Protein AF-A0A8T3LKA3-F1 (afdb_monomer)

pLDDT: mean 92.16, std 5.33, range [60.56, 97.81]

Foldseek 3Di:
DVVLQVLVLCVVVPHDSDDWDKDKDALVCPVVDWDFDQDQEDAPPPHPDTHIDPDDDSGIDIDTPPCSVVVSSVNNAARHWHWDADPPDDPPDPVRTATWYKWWWPQDCDDPVVRGHTDIDTDHPVVQPDDDVRTHTHTHHD

Organism: Escherichia coli (NCBI:txid562)

Sequence (142 aa):
PEQICRLFDSLLQGYPFGTFLFWKIKPENRDSYQFYQFMQHYHERDNYHCENVTQLPEREFIAVLDGQQRITALNIGLRGSFAWKLTGKWWSNDDAFPVRRLHLNLLSKPDLETGSMYDFEFLTDDKASLDASEQYWFRVGR

Radius of gyration: 18.04 Å; Cα contacts (8 Å, |Δi|>4): 231; chains: 1; bounding box: 46×24×47 Å

InterPro domains:
  IPR004919 GmrSD restriction endonucleases, N-terminal domain [PF03235] (2-95)

Structure (mmCIF, N/CA/C/O backbone):
data_AF-A0A8T3LKA3-F1
#
_entry.id   AF-A0A8T3LKA3-F1
#
loop_
_atom_site.group_PDB
_atom_site.id
_atom_site.type_symbol
_atom_site.label_atom_id
_atom_site.label_alt_id
_atom_site.label_comp_id
_atom_site.label_asym_id
_atom_site.label_entity_id
_atom_site.label_seq_id
_atom_site.pdbx_PDB_ins_code
_atom_site.Cartn_x
_atom_site.Cartn_y
_atom_site.Cartn_z
_atom_site.occupancy
_atom_site.B_iso_or_equiv
_atom_site.auth_seq_id
_atom_site.auth_comp_id
_atom_site.auth_asym_id
_atom_site.auth_atom_id
_atom_site.pdbx_PDB_model_num
ATOM 1 N N . PRO A 1 1 ? 2.216 6.293 -5.475 1.00 90.62 1 PRO A N 1
ATOM 2 C CA . PRO A 1 1 ? 3.081 5.084 -5.518 1.00 90.62 1 PRO A CA 1
ATOM 3 C C . PRO A 1 1 ? 4.462 5.308 -4.888 1.00 90.62 1 PRO A C 1
ATOM 5 O O . PRO A 1 1 ? 4.805 4.591 -3.959 1.00 90.62 1 PRO A O 1
ATOM 8 N N . GLU A 1 2 ? 5.203 6.340 -5.314 1.00 93.06 2 GLU A N 1
ATOM 9 C CA . GLU A 1 2 ? 6.575 6.616 -4.838 1.00 93.06 2 GLU A CA 1
ATOM 10 C C . GLU A 1 2 ? 6.702 6.767 -3.318 1.00 93.06 2 GLU A C 1
ATOM 12 O O . GLU A 1 2 ? 7.634 6.244 -2.720 1.00 93.06 2 GLU A O 1
ATOM 17 N N . GLN A 1 3 ? 5.745 7.433 -2.662 1.00 93.25 3 GLN A N 1
ATOM 18 C CA . GLN A 1 3 ? 5.750 7.561 -1.198 1.00 93.25 3 GLN A CA 1
ATOM 19 C C . GLN A 1 3 ? 5.664 6.201 -0.490 1.00 93.25 3 GLN A C 1
ATOM 21 O O . GLN A 1 3 ? 6.273 6.023 0.560 1.00 93.25 3 GLN A O 1
ATOM 26 N N . ILE A 1 4 ? 4.939 5.237 -1.069 1.00 95.44 4 ILE A N 1
ATOM 27 C CA . ILE A 1 4 ? 4.882 3.867 -0.548 1.00 95.44 4 ILE A CA 1
ATOM 28 C C . ILE A 1 4 ? 6.244 3.197 -0.760 1.00 95.44 4 ILE A C 1
ATOM 30 O O . ILE A 1 4 ? 6.773 2.625 0.181 1.00 95.44 4 ILE A O 1
ATOM 34 N N . CYS A 1 5 ? 6.864 3.334 -1.935 1.00 96.19 5 CYS A N 1
ATOM 35 C CA . CYS A 1 5 ? 8.207 2.799 -2.186 1.00 96.19 5 CYS A CA 1
ATOM 36 C C . CYS A 1 5 ? 9.239 3.337 -1.177 1.00 96.19 5 CYS A C 1
ATOM 38 O O . CYS A 1 5 ? 9.926 2.554 -0.528 1.00 96.19 5 CYS A O 1
ATOM 40 N N . ARG A 1 6 ? 9.266 4.659 -0.953 1.00 94.12 6 ARG A N 1
ATOM 41 C CA . ARG A 1 6 ? 10.154 5.303 0.035 1.00 94.12 6 ARG A CA 1
ATOM 42 C C . ARG A 1 6 ? 9.876 4.856 1.467 1.00 94.12 6 ARG A C 1
ATOM 44 O O . ARG A 1 6 ? 10.811 4.713 2.250 1.00 94.12 6 ARG A O 1
ATOM 51 N N . LEU A 1 7 ? 8.607 4.631 1.820 1.00 94.25 7 LEU A N 1
ATOM 52 C CA . LEU A 1 7 ? 8.239 4.087 3.128 1.00 94.25 7 LEU A CA 1
ATOM 53 C C . LEU A 1 7 ? 8.851 2.695 3.327 1.00 94.25 7 LEU A C 1
ATOM 55 O O . LEU A 1 7 ? 9.415 2.434 4.384 1.00 94.25 7 LEU A O 1
ATOM 59 N N . PHE A 1 8 ? 8.756 1.817 2.329 1.00 95.56 8 PHE A N 1
ATOM 60 C CA . PHE A 1 8 ? 9.311 0.463 2.404 1.00 95.56 8 PHE A CA 1
ATOM 61 C C . PHE A 1 8 ? 10.841 0.457 2.416 1.00 95.56 8 PHE A C 1
ATOM 63 O O . PHE A 1 8 ? 11.428 -0.265 3.219 1.00 95.56 8 PHE A O 1
ATOM 70 N N . ASP A 1 9 ? 11.476 1.305 1.608 1.00 95.50 9 ASP A N 1
ATOM 71 C CA . ASP A 1 9 ? 12.923 1.535 1.645 1.00 95.50 9 ASP A CA 1
ATOM 72 C C . ASP A 1 9 ? 13.372 1.990 3.045 1.00 95.50 9 ASP A C 1
ATOM 74 O O . ASP A 1 9 ? 14.199 1.339 3.681 1.00 95.50 9 ASP A O 1
ATOM 78 N N . SER A 1 10 ? 12.720 3.014 3.605 1.00 93.94 10 SER A N 1
ATOM 79 C CA . SER A 1 10 ? 13.005 3.507 4.962 1.00 93.94 10 SER A CA 1
ATOM 80 C C . SER A 1 10 ? 12.806 2.434 6.041 1.00 93.94 10 SER A C 1
ATOM 82 O O . SER A 1 10 ? 13.598 2.341 6.979 1.00 93.94 10 SER A O 1
ATOM 84 N N . LEU A 1 11 ? 11.763 1.608 5.911 1.00 93.75 11 LEU A N 1
ATOM 85 C CA . LEU A 1 11 ? 11.480 0.506 6.832 1.00 93.75 11 LEU A CA 1
ATOM 86 C C . LEU A 1 11 ? 12.567 -0.572 6.791 1.00 93.75 11 LEU A C 1
ATOM 88 O O . LEU A 1 11 ? 13.008 -1.014 7.850 1.00 93.75 11 LEU A O 1
ATOM 92 N N . LEU A 1 12 ? 13.018 -0.980 5.600 1.00 94.06 12 LEU A N 1
ATOM 93 C CA . LEU A 1 12 ? 14.103 -1.959 5.454 1.00 94.06 12 LEU A CA 1
ATOM 94 C C . LEU A 1 12 ? 15.449 -1.410 5.945 1.00 94.06 12 LEU A C 1
ATOM 96 O O . LEU A 1 12 ? 16.275 -2.173 6.440 1.00 94.06 12 LEU A O 1
ATOM 100 N N . GLN A 1 13 ? 15.660 -0.098 5.849 1.00 93.75 13 GLN A N 1
ATOM 101 C CA . GLN A 1 13 ? 16.823 0.580 6.427 1.00 93.75 13 GLN A CA 1
ATOM 102 C C . GLN A 1 13 ? 16.758 0.703 7.963 1.00 93.75 13 GLN A C 1
ATOM 104 O O . GLN A 1 13 ? 17.756 1.042 8.595 1.00 93.75 13 GLN A O 1
ATOM 109 N N . GLY A 1 14 ? 15.611 0.409 8.584 1.00 93.56 14 GLY A N 1
ATOM 110 C CA . GLY A 1 14 ? 15.433 0.458 10.037 1.00 93.56 14 GLY A CA 1
ATOM 111 C C . GLY A 1 14 ? 15.047 1.834 10.587 1.00 93.56 14 GLY A C 1
ATOM 112 O O . GLY A 1 14 ? 15.091 2.035 11.803 1.00 93.56 14 GLY A O 1
ATOM 113 N N . TYR A 1 15 ? 14.645 2.781 9.733 1.00 90.94 15 TYR A N 1
ATOM 114 C CA . TYR A 1 15 ? 14.141 4.070 10.200 1.00 90.94 15 TYR A CA 1
ATOM 115 C C . TYR A 1 15 ? 12.768 3.924 10.877 1.00 90.94 15 TYR A C 1
ATOM 117 O O . TYR A 1 15 ? 11.911 3.160 10.419 1.00 90.94 15 TYR A O 1
ATOM 125 N N . PRO A 1 16 ? 12.503 4.680 11.959 1.00 86.31 16 PRO A N 1
ATOM 126 C CA . PRO A 1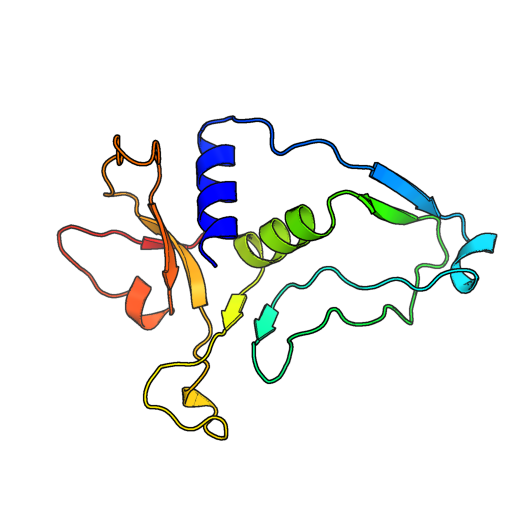 16 ? 11.203 4.657 12.613 1.00 86.31 16 PRO A CA 1
ATOM 127 C C . PRO A 1 16 ? 10.135 5.273 11.701 1.00 86.31 16 PRO A C 1
ATOM 129 O O . PRO A 1 16 ? 10.263 6.406 11.243 1.00 86.31 16 PRO A O 1
ATOM 132 N N . PHE A 1 17 ? 9.022 4.570 11.492 1.00 81.81 17 PHE A N 1
ATOM 133 C CA . PHE A 1 17 ? 7.944 4.998 10.590 1.00 81.81 17 PHE A CA 1
ATOM 134 C C . PHE A 1 17 ? 6.856 5.845 11.283 1.00 81.81 17 PHE A C 1
ATOM 136 O O . PHE A 1 17 ? 5.672 5.785 10.938 1.00 81.81 17 PHE A O 1
ATOM 143 N N . GLY A 1 18 ? 7.279 6.678 12.243 1.00 82.69 18 GLY A N 1
ATOM 144 C CA . GLY A 1 18 ? 6.451 7.619 13.007 1.00 82.69 18 GLY A CA 1
ATOM 145 C C . GLY A 1 18 ? 5.577 6.980 14.098 1.00 82.69 18 GLY A C 1
ATOM 146 O O . GLY A 1 18 ? 5.570 5.769 14.297 1.00 82.69 18 GLY A O 1
ATOM 147 N N . THR A 1 19 ? 4.813 7.805 14.815 1.00 88.94 19 THR A N 1
ATOM 148 C CA . THR A 1 19 ? 3.901 7.383 15.896 1.00 88.94 19 THR A CA 1
ATOM 149 C C . THR A 1 19 ? 2.515 7.027 15.360 1.00 88.94 19 THR A C 1
ATOM 151 O O . THR A 1 19 ? 2.119 7.519 14.309 1.00 88.94 19 THR A O 1
ATOM 154 N N . PHE A 1 20 ? 1.763 6.181 16.064 1.00 92.50 20 PHE A N 1
ATOM 155 C CA . PHE A 1 20 ? 0.359 5.896 15.750 1.00 92.50 20 PHE A CA 1
ATOM 156 C C . PHE A 1 20 ? -0.511 6.246 16.943 1.00 92.50 20 PHE A C 1
ATOM 158 O O . PHE A 1 20 ? -0.155 5.932 18.080 1.00 92.50 20 PHE A O 1
ATOM 165 N N . LEU A 1 21 ? -1.665 6.856 16.674 1.00 94.69 21 LEU A N 1
ATOM 166 C CA . LEU A 1 21 ? -2.684 7.063 17.691 1.00 94.69 21 LEU A CA 1
ATOM 167 C C . LEU A 1 21 ? -3.814 6.065 17.473 1.00 94.69 21 LEU A C 1
ATOM 169 O O . LEU A 1 21 ? -4.509 6.094 16.455 1.00 94.69 21 LEU A O 1
ATOM 173 N N . PHE A 1 22 ? -3.996 5.193 18.454 1.00 95.12 22 PHE A N 1
ATOM 174 C CA . PHE A 1 22 ? -5.033 4.175 18.452 1.00 95.12 22 PHE A CA 1
ATOM 175 C C . PHE A 1 22 ? -6.149 4.556 19.414 1.00 95.12 22 PHE A C 1
ATOM 177 O O . PHE A 1 22 ? -5.897 5.061 20.508 1.00 95.12 22 PHE A O 1
ATOM 184 N N . TRP A 1 23 ? -7.381 4.257 19.025 1.00 94.44 23 TRP A N 1
ATOM 185 C CA . TRP A 1 23 ? -8.546 4.423 19.873 1.00 94.44 23 TRP A CA 1
ATOM 186 C C . TRP A 1 23 ? -9.280 3.107 20.033 1.00 94.44 23 TRP A C 1
ATOM 188 O O . TRP A 1 23 ? -9.705 2.480 19.067 1.00 94.44 23 TRP A O 1
ATOM 198 N N . LYS A 1 24 ? -9.423 2.690 21.284 1.00 95.06 24 LYS A N 1
ATOM 199 C CA . LYS A 1 24 ? -10.189 1.513 21.664 1.00 95.06 24 LYS A CA 1
ATOM 200 C C . LYS A 1 24 ? -11.677 1.868 21.710 1.00 95.06 24 LYS A C 1
ATOM 202 O O . LYS A 1 24 ? -12.100 2.643 22.568 1.00 95.06 24 LYS A O 1
ATOM 207 N N . ILE A 1 25 ? -12.450 1.317 20.781 1.00 93.75 25 ILE A N 1
ATOM 208 C CA . ILE A 1 25 ? -13.891 1.535 20.664 1.00 93.75 25 ILE A CA 1
ATOM 209 C C . ILE A 1 25 ? -14.611 0.419 21.405 1.00 93.75 25 ILE A C 1
ATOM 211 O O . ILE A 1 25 ? -14.500 -0.754 21.042 1.00 93.75 25 ILE A O 1
ATOM 215 N N . LYS A 1 26 ? -15.354 0.795 22.445 1.00 92.62 26 LYS A N 1
ATOM 216 C CA . LYS A 1 26 ? -16.241 -0.126 23.154 1.00 92.62 26 LYS A CA 1
ATOM 217 C C . LYS A 1 26 ? -17.535 -0.354 22.359 1.00 92.62 26 LYS A C 1
ATOM 219 O O . LYS A 1 26 ? -17.943 0.560 21.635 1.00 92.62 26 LYS A O 1
ATOM 224 N N . PRO A 1 27 ? -18.202 -1.514 22.512 1.00 89.25 27 PRO A N 1
ATOM 225 C CA . PRO A 1 27 ? -19.416 -1.842 21.766 1.00 89.25 27 PRO A CA 1
ATOM 226 C C . PRO A 1 27 ? -20.530 -0.799 21.882 1.00 89.25 27 PRO A C 1
ATOM 228 O O . PRO A 1 27 ? -21.278 -0.624 20.933 1.00 89.25 27 PRO A O 1
ATOM 231 N N . GLU A 1 28 ? -20.622 -0.066 22.994 1.00 90.56 28 GLU A N 1
ATOM 232 C CA . GLU A 1 28 ? -21.688 0.923 23.215 1.00 90.56 28 GLU A CA 1
ATOM 233 C C . GLU A 1 28 ? -21.511 2.193 22.368 1.00 90.56 28 GLU A C 1
ATOM 235 O O . GLU A 1 28 ? -22.471 2.910 22.111 1.00 90.56 28 GLU A O 1
ATOM 240 N N . ASN A 1 29 ? -20.284 2.470 21.916 1.00 87.88 29 ASN A N 1
ATOM 241 C CA . ASN A 1 29 ? -19.933 3.671 21.155 1.00 87.88 29 ASN A CA 1
ATOM 242 C C . ASN A 1 29 ? -19.766 3.399 19.654 1.00 87.88 29 ASN A C 1
ATOM 244 O O . ASN A 1 29 ? -19.340 4.285 18.914 1.00 8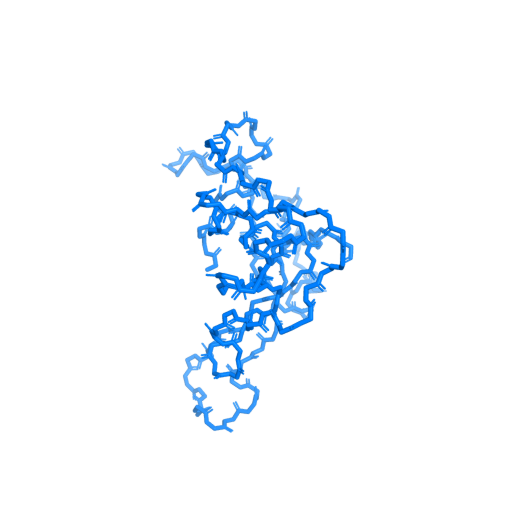7.88 29 ASN A O 1
ATOM 248 N N . ARG A 1 30 ? -20.053 2.174 19.200 1.00 84.38 30 ARG A N 1
ATOM 249 C CA . ARG A 1 30 ? -19.817 1.740 17.815 1.00 84.38 30 ARG A CA 1
ATOM 250 C C . ARG A 1 30 ? -20.614 2.551 16.790 1.00 84.38 30 ARG A C 1
ATOM 252 O O . ARG A 1 30 ? -20.070 2.888 15.749 1.00 84.38 30 ARG A O 1
ATOM 259 N N . ASP A 1 31 ? -21.859 2.903 17.111 1.00 86.38 31 ASP A N 1
ATOM 260 C CA . ASP A 1 31 ? -22.776 3.579 16.183 1.00 86.38 31 ASP A CA 1
ATOM 261 C C . ASP A 1 31 ? -22.670 5.110 16.277 1.00 86.38 31 ASP A C 1
ATOM 263 O O . ASP A 1 31 ? -23.270 5.838 15.489 1.00 86.38 31 ASP A O 1
ATOM 267 N N . SER A 1 32 ? -21.866 5.613 17.220 1.00 89.69 32 SER A N 1
ATOM 268 C CA . SER A 1 32 ? -21.608 7.044 17.407 1.00 89.69 32 SER A CA 1
ATOM 269 C C . SER A 1 32 ? -20.616 7.615 16.388 1.00 89.69 32 SER A C 1
ATOM 271 O O . SER A 1 32 ? -20.468 8.834 16.300 1.00 89.69 32 SER A O 1
ATOM 273 N N . TYR A 1 33 ? -19.912 6.760 15.638 1.00 90.19 33 TYR A N 1
ATOM 274 C CA . TYR A 1 33 ? -18.837 7.158 14.728 1.00 90.19 33 TYR A CA 1
ATOM 275 C C . TYR A 1 33 ? -18.926 6.422 13.392 1.00 90.19 33 TYR A C 1
ATOM 277 O O . TYR A 1 33 ? -19.428 5.305 13.305 1.00 90.19 33 TYR A O 1
ATOM 285 N N . GLN A 1 34 ? -18.382 7.041 12.345 1.00 90.75 34 GLN A N 1
ATOM 286 C CA . GLN A 1 34 ? -18.185 6.388 11.056 1.00 90.75 34 GLN A CA 1
ATOM 287 C C . GLN A 1 34 ? -16.762 5.852 10.953 1.00 90.75 34 GLN A C 1
ATOM 289 O O . GLN A 1 34 ? -15.798 6.563 11.240 1.00 90.75 34 GLN A O 1
ATOM 294 N N . PHE A 1 35 ? -16.638 4.615 10.487 1.00 93.12 35 PHE A N 1
ATOM 295 C CA . PHE A 1 35 ? -15.353 3.971 10.261 1.00 93.12 35 PHE A CA 1
ATOM 296 C C . PHE A 1 35 ? -15.192 3.646 8.785 1.00 93.12 35 PHE A C 1
ATOM 298 O O . PHE A 1 35 ? -16.159 3.343 8.089 1.00 93.12 35 PHE A O 1
ATOM 305 N N . TYR A 1 36 ? -13.949 3.692 8.326 1.00 93.50 36 TYR A N 1
ATOM 306 C CA . TYR A 1 36 ? -13.584 3.394 6.952 1.00 93.50 36 TYR A CA 1
ATOM 307 C C . TYR A 1 36 ? -12.526 2.302 6.945 1.00 93.50 36 TYR A C 1
ATOM 309 O O . TYR A 1 36 ? -11.637 2.280 7.801 1.00 93.50 36 TYR A O 1
ATOM 317 N N . GLN A 1 37 ? -12.628 1.385 5.990 1.00 92.88 37 GLN A N 1
ATOM 318 C CA . GLN A 1 37 ? -11.642 0.332 5.828 1.00 92.88 37 GLN A CA 1
ATOM 319 C C . GLN A 1 37 ? -10.349 0.919 5.260 1.00 92.88 37 GLN A C 1
ATOM 321 O O . GLN A 1 37 ? -10.373 1.794 4.394 1.00 92.88 37 GLN A O 1
ATOM 326 N N . PHE A 1 38 ? -9.198 0.427 5.718 1.00 94.75 38 PHE A N 1
ATOM 327 C CA . PHE A 1 38 ? -7.929 0.781 5.086 1.00 94.75 38 PHE A CA 1
ATOM 328 C C . PHE A 1 38 ? -7.900 0.245 3.658 1.00 94.75 38 PHE A C 1
ATOM 330 O O . PHE A 1 38 ? -8.061 -0.958 3.443 1.00 94.75 38 PHE A O 1
ATOM 337 N N . MET A 1 39 ? -7.656 1.133 2.695 1.00 95.50 39 MET A N 1
ATOM 338 C CA . MET A 1 39 ? -7.567 0.778 1.282 1.00 95.50 39 MET A CA 1
ATOM 339 C C . MET A 1 39 ? -6.555 -0.358 1.078 1.00 95.50 39 MET A C 1
ATOM 341 O O . MET A 1 39 ? -5.430 -0.297 1.578 1.00 95.50 39 MET A O 1
ATOM 345 N N . GLN A 1 40 ? -6.971 -1.402 0.360 1.00 95.69 40 GLN A N 1
ATOM 346 C CA . GLN A 1 40 ? -6.111 -2.523 -0.033 1.00 95.69 40 GLN A CA 1
ATOM 347 C C . GLN A 1 40 ? -5.799 -2.470 -1.533 1.00 95.69 40 GLN A C 1
ATOM 349 O O . GLN A 1 40 ? -4.645 -2.596 -1.930 1.00 95.69 40 GLN A O 1
ATOM 354 N N . HIS A 1 41 ? -6.807 -2.232 -2.372 1.00 96.75 41 HIS A N 1
ATOM 355 C CA . HIS A 1 41 ? -6.666 -2.211 -3.828 1.00 96.75 41 HIS A CA 1
ATOM 356 C C . HIS A 1 41 ? -7.071 -0.847 -4.374 1.00 96.75 41 HIS A C 1
ATOM 358 O O . HIS A 1 41 ? -8.227 -0.642 -4.735 1.00 96.75 41 HIS A O 1
ATOM 364 N N . TYR A 1 42 ? -6.123 0.088 -4.428 1.00 97.19 42 TYR A N 1
ATOM 365 C CA . TYR A 1 42 ? -6.401 1.415 -4.967 1.00 97.19 42 TYR A CA 1
ATOM 366 C C . TYR A 1 42 ? -6.571 1.346 -6.484 1.00 97.19 42 TYR A C 1
ATOM 368 O O . TYR A 1 42 ? -5.699 0.823 -7.185 1.00 97.19 42 TYR A O 1
ATOM 376 N N . HIS A 1 43 ? -7.657 1.929 -6.982 1.00 97.25 43 HIS A N 1
ATOM 377 C CA . HIS A 1 43 ? -7.893 2.111 -8.404 1.00 97.25 43 HIS A CA 1
ATOM 378 C C . HIS A 1 43 ? -8.367 3.538 -8.672 1.00 97.25 43 HIS A C 1
ATOM 380 O O . HIS A 1 43 ? -9.436 3.937 -8.226 1.00 97.25 43 HIS A O 1
ATOM 386 N N . GLU A 1 44 ? -7.597 4.294 -9.453 1.00 95.69 44 GLU A N 1
ATOM 387 C CA . GLU A 1 44 ? -7.807 5.733 -9.665 1.00 95.69 44 GLU A CA 1
ATOM 388 C C . GLU A 1 44 ? -9.216 6.092 -10.180 1.00 95.69 44 GLU A C 1
ATOM 390 O O . GLU A 1 44 ? -9.766 7.113 -9.780 1.00 95.69 44 GLU A O 1
ATOM 395 N N . ARG A 1 45 ? -9.820 5.244 -11.027 1.00 95.50 45 ARG A N 1
ATOM 396 C CA . ARG A 1 45 ? -11.209 5.405 -11.500 1.00 95.50 45 ARG A CA 1
ATOM 397 C C . ARG A 1 45 ? -12.257 4.734 -10.607 1.00 95.50 45 ARG A C 1
ATOM 399 O O . ARG A 1 45 ? -13.177 5.397 -10.145 1.00 95.50 45 ARG A O 1
ATOM 406 N N . ASP A 1 46 ? -12.124 3.427 -10.395 1.00 94.31 46 ASP A N 1
ATOM 407 C CA . ASP A 1 46 ? -13.209 2.598 -9.859 1.00 94.31 46 ASP A CA 1
ATOM 408 C C . ASP A 1 46 ? -13.158 2.397 -8.336 1.00 94.31 46 ASP A C 1
ATOM 410 O O . ASP A 1 46 ? -14.169 2.045 -7.738 1.00 94.31 46 ASP A O 1
ATOM 414 N N . ASN A 1 47 ? -12.010 2.635 -7.687 1.00 93.94 47 ASN A N 1
ATOM 415 C CA . ASN A 1 47 ? -11.842 2.440 -6.243 1.00 93.94 47 ASN A CA 1
ATOM 416 C C . ASN A 1 47 ? -10.841 3.437 -5.636 1.00 93.94 47 ASN A C 1
ATOM 418 O O . ASN A 1 47 ? -9.732 3.086 -5.217 1.00 93.94 47 ASN A O 1
ATOM 422 N N . TYR A 1 48 ? -11.225 4.712 -5.647 1.00 90.75 48 TYR A N 1
ATOM 423 C CA . TYR A 1 48 ? -10.374 5.830 -5.232 1.00 90.75 48 TYR A CA 1
ATOM 424 C C . TYR A 1 48 ? -10.659 6.324 -3.805 1.00 90.75 48 TYR A C 1
ATOM 426 O O . TYR A 1 48 ? -9.900 7.138 -3.278 1.00 90.75 48 TYR A O 1
ATOM 434 N N . HIS A 1 49 ? -11.706 5.803 -3.158 1.00 91.50 49 HIS A N 1
ATOM 435 C CA . HIS A 1 49 ? -12.087 6.128 -1.784 1.00 91.50 49 HIS A CA 1
ATOM 436 C C . HIS A 1 49 ? -12.090 4.886 -0.898 1.00 91.50 49 HIS A C 1
ATOM 438 O O . HIS A 1 49 ? -12.426 3.796 -1.343 1.00 91.50 49 HIS A O 1
ATOM 444 N N . CYS A 1 50 ? -11.759 5.062 0.380 1.00 91.00 50 CYS A N 1
ATOM 445 C CA . CYS A 1 50 ? -11.938 4.009 1.371 1.00 91.00 50 CYS A CA 1
ATOM 446 C C . CYS A 1 50 ? -13.429 3.702 1.567 1.00 91.00 50 CYS A C 1
ATOM 448 O O . CYS A 1 50 ? -14.241 4.618 1.705 1.00 91.00 50 CYS A O 1
ATOM 450 N N . GLU A 1 51 ? -13.775 2.420 1.634 1.00 91.69 51 GLU A N 1
ATOM 451 C CA . GLU A 1 51 ? -15.150 1.980 1.862 1.00 91.69 51 GLU A CA 1
ATOM 452 C C . GLU A 1 51 ? -15.587 2.240 3.305 1.00 91.69 51 GLU A C 1
ATOM 454 O O . GLU A 1 51 ? -14.810 2.080 4.252 1.00 91.69 51 GLU A O 1
ATOM 459 N N . ASN A 1 52 ? -16.848 2.637 3.477 1.00 91.50 52 ASN A N 1
ATOM 460 C CA . ASN A 1 52 ? -17.450 2.769 4.796 1.00 91.50 52 ASN A CA 1
ATOM 461 C C . ASN A 1 52 ? -17.711 1.381 5.398 1.00 91.50 52 ASN A C 1
ATOM 463 O O . ASN A 1 52 ? -18.295 0.508 4.755 1.00 91.50 52 ASN A O 1
ATOM 467 N N . VAL A 1 53 ? -17.311 1.187 6.652 1.00 89.31 53 VAL A N 1
ATOM 468 C CA . VAL A 1 53 ? -17.552 -0.057 7.383 1.00 89.31 53 VAL A CA 1
ATOM 469 C C . VAL A 1 53 ? -18.936 0.007 8.018 1.00 89.31 53 VAL A C 1
ATOM 471 O O . VAL A 1 53 ? -19.115 0.568 9.097 1.00 89.31 53 VAL A O 1
ATOM 474 N N . THR A 1 54 ? -19.911 -0.607 7.355 1.00 84.88 54 THR A N 1
ATOM 475 C CA . THR A 1 54 ? -21.297 -0.683 7.847 1.00 84.88 54 THR A CA 1
ATOM 476 C C . THR A 1 54 ? -21.497 -1.799 8.873 1.00 84.88 54 THR A C 1
ATOM 478 O O . THR A 1 54 ? -22.348 -1.697 9.753 1.00 84.88 54 THR A O 1
ATOM 481 N N . GLN A 1 55 ? -20.691 -2.859 8.798 1.00 85.25 55 GLN A N 1
ATOM 482 C CA . GLN A 1 55 ? -20.751 -4.003 9.706 1.00 85.25 55 GLN A CA 1
ATOM 483 C C . GLN A 1 55 ? -19.565 -3.977 10.667 1.00 85.25 55 GLN A C 1
ATOM 485 O O . GLN A 1 55 ? -18.517 -4.575 10.423 1.00 85.25 55 GLN A O 1
ATOM 490 N N . LEU A 1 56 ? -19.729 -3.255 11.775 1.00 86.94 56 LEU A N 1
ATOM 491 C CA . LEU A 1 56 ? -18.733 -3.245 12.844 1.00 86.94 56 LEU A CA 1
ATOM 492 C C . LEU A 1 56 ? -18.819 -4.530 13.691 1.00 86.94 56 LEU A C 1
ATOM 494 O O . LEU A 1 56 ? -19.901 -5.111 13.835 1.00 86.94 56 LEU A O 1
ATOM 498 N N . PRO A 1 57 ? -17.706 -4.982 14.291 1.00 86.44 57 PRO A N 1
ATOM 499 C CA . PRO A 1 57 ? -17.731 -6.093 15.235 1.00 86.44 57 PRO A CA 1
ATOM 500 C C . PRO A 1 57 ? -18.621 -5.783 16.448 1.00 86.44 57 PRO A C 1
ATOM 502 O O . PRO A 1 57 ? -18.613 -4.669 16.959 1.00 86.44 57 PRO A O 1
ATOM 505 N N . GLU A 1 58 ? -19.326 -6.789 16.974 1.00 86.62 58 GLU A N 1
ATOM 506 C CA . GLU A 1 58 ? -20.068 -6.682 18.251 1.00 86.62 58 GLU A CA 1
ATOM 507 C C . GLU A 1 58 ? -19.166 -6.668 19.492 1.00 86.62 58 GLU A C 1
ATOM 509 O O . GLU A 1 58 ? -19.624 -6.483 20.616 1.00 86.62 58 GLU A O 1
ATOM 514 N N . ARG A 1 59 ? -17.861 -6.834 19.286 1.00 90.69 59 ARG A N 1
ATOM 515 C CA . ARG A 1 59 ? -16.834 -6.757 20.321 1.00 90.69 59 ARG A CA 1
ATOM 516 C C . ARG A 1 59 ? -16.066 -5.449 20.227 1.00 90.69 59 ARG A C 1
ATOM 518 O O . ARG A 1 59 ? -16.066 -4.779 19.201 1.00 90.69 59 ARG A O 1
ATOM 525 N N . GLU A 1 60 ? -15.332 -5.154 21.288 1.00 92.94 60 GLU A N 1
ATOM 526 C CA . GLU A 1 60 ? -14.366 -4.065 21.303 1.00 92.94 60 GLU A CA 1
ATOM 527 C C . GLU A 1 60 ? -13.348 -4.200 20.156 1.00 92.94 60 GLU A C 1
ATOM 529 O O . GLU A 1 60 ? -12.843 -5.293 19.873 1.00 92.94 60 GLU A O 1
ATOM 534 N N . PHE A 1 61 ? -13.043 -3.085 19.495 1.00 92.38 61 PHE A N 1
ATOM 535 C CA . PHE A 1 61 ? -12.076 -3.029 18.400 1.00 92.38 61 PHE A CA 1
ATOM 536 C C . PHE A 1 61 ? -11.213 -1.769 18.485 1.00 92.38 61 PHE A C 1
ATOM 538 O O . PHE A 1 61 ? -11.506 -0.836 19.231 1.00 92.38 61 PHE A O 1
ATOM 545 N N . ILE A 1 62 ? -10.108 -1.758 17.740 1.00 93.56 62 ILE A N 1
ATOM 546 C CA . ILE A 1 62 ? -9.177 -0.631 17.700 1.00 93.56 62 ILE A CA 1
ATOM 547 C C . ILE A 1 62 ? -9.361 0.106 16.380 1.00 93.56 62 ILE A C 1
ATOM 549 O O . ILE A 1 62 ? -9.191 -0.472 15.309 1.00 93.56 62 ILE A O 1
ATOM 553 N N . ALA A 1 63 ? -9.677 1.389 16.476 1.00 93.94 63 ALA A N 1
ATOM 554 C CA . ALA A 1 63 ? -9.641 2.326 15.370 1.00 93.94 63 ALA A CA 1
ATOM 555 C C . ALA A 1 63 ? -8.317 3.100 15.370 1.00 93.94 63 ALA A C 1
ATOM 557 O O . ALA A 1 63 ? -7.652 3.244 16.398 1.00 93.94 63 ALA A O 1
ATOM 558 N N . VAL A 1 64 ? -7.939 3.619 14.206 1.00 94.56 64 VAL A N 1
ATOM 559 C CA . VAL A 1 64 ? -6.734 4.439 14.038 1.00 94.56 64 VAL A CA 1
ATOM 560 C C . VAL A 1 64 ? -7.164 5.889 13.881 1.00 94.56 64 VAL A C 1
ATOM 562 O O . VAL A 1 64 ? -7.848 6.233 12.918 1.00 94.56 64 VAL A O 1
ATOM 565 N N . LEU A 1 65 ? -6.757 6.731 14.828 1.00 92.56 65 LEU A N 1
ATOM 566 C CA . LEU A 1 65 ? -7.007 8.172 14.802 1.00 92.56 65 LEU A CA 1
ATOM 567 C C . LEU A 1 65 ? -5.943 8.911 13.989 1.00 92.56 65 LEU A C 1
ATOM 569 O O . LEU A 1 65 ? -6.282 9.781 13.197 1.00 92.56 65 LEU A O 1
ATOM 573 N N . ASP A 1 66 ? -4.673 8.530 14.158 1.00 93.44 66 ASP A N 1
ATOM 574 C CA . ASP A 1 66 ? -3.542 9.097 13.418 1.00 93.44 66 ASP A CA 1
ATOM 575 C C . ASP A 1 66 ? -2.653 7.999 12.820 1.00 93.44 66 ASP A C 1
ATOM 577 O O . ASP A 1 66 ? -2.491 6.922 13.397 1.00 93.44 66 ASP A O 1
ATOM 581 N N . GLY A 1 67 ? -2.073 8.279 11.650 1.00 92.38 67 GLY A N 1
ATOM 582 C CA . GLY A 1 67 ? -1.260 7.325 10.890 1.00 92.38 67 GLY A CA 1
ATOM 583 C C . GLY A 1 67 ? -2.050 6.471 9.893 1.00 92.38 67 GLY A C 1
ATOM 584 O O . GLY A 1 67 ? -1.517 5.503 9.352 1.00 92.38 67 GLY A O 1
ATOM 585 N N . GLN A 1 68 ? -3.294 6.849 9.591 1.00 93.06 68 GLN A N 1
ATOM 586 C CA . GLN A 1 68 ? -4.164 6.140 8.644 1.00 93.06 68 GLN A CA 1
ATOM 587 C C . GLN A 1 68 ? -3.504 5.955 7.268 1.00 93.06 68 GLN A C 1
ATOM 589 O O . GLN A 1 68 ? -3.508 4.853 6.728 1.00 93.06 68 GLN A O 1
ATOM 594 N N . GLN A 1 69 ? -2.860 6.999 6.729 1.00 91.88 69 GLN A N 1
ATOM 595 C CA . GLN A 1 69 ? -2.172 6.921 5.433 1.00 91.88 69 GLN A CA 1
ATOM 596 C C . GLN A 1 69 ? -1.010 5.919 5.440 1.00 91.88 69 GLN A C 1
ATOM 598 O O . GLN A 1 69 ? -0.815 5.208 4.459 1.00 91.88 69 GLN A O 1
ATOM 603 N N . ARG A 1 70 ? -0.266 5.817 6.550 1.00 93.25 70 ARG A N 1
ATOM 604 C CA . ARG A 1 70 ? 0.852 4.870 6.690 1.00 93.25 70 ARG A CA 1
ATOM 605 C C . ARG A 1 70 ? 0.358 3.426 6.744 1.00 93.25 70 ARG A C 1
ATOM 607 O O . ARG A 1 70 ? 0.916 2.572 6.063 1.00 93.25 70 ARG A O 1
ATOM 614 N N . ILE A 1 71 ? -0.718 3.157 7.485 1.00 93.75 71 ILE A N 1
ATOM 615 C CA . ILE A 1 71 ? -1.337 1.821 7.515 1.00 93.75 71 ILE A CA 1
ATOM 616 C C . ILE A 1 71 ? -1.919 1.462 6.149 1.00 93.75 71 ILE A C 1
ATOM 618 O O . ILE A 1 71 ? -1.723 0.343 5.687 1.00 93.75 71 ILE A O 1
ATOM 622 N N . THR A 1 72 ? -2.562 2.408 5.467 1.00 94.75 72 THR A N 1
ATOM 623 C CA . THR A 1 72 ? -3.035 2.210 4.093 1.00 94.75 72 THR A CA 1
ATOM 624 C C . THR A 1 72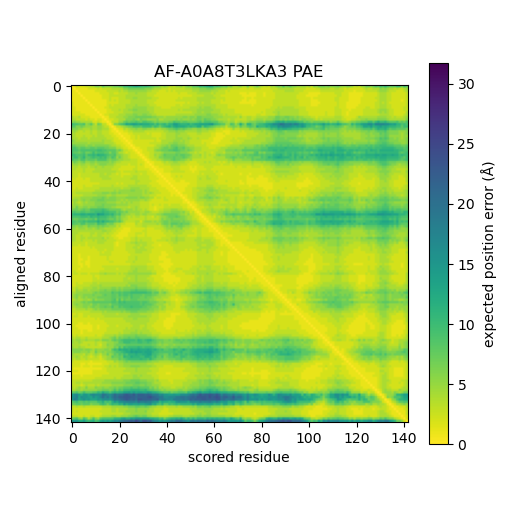 ? -1.882 1.909 3.133 1.00 94.75 72 THR A C 1
ATOM 626 O O . THR A 1 72 ? -1.962 0.950 2.372 1.00 94.75 72 THR A O 1
ATOM 629 N N . ALA A 1 73 ? -0.782 2.663 3.192 1.00 94.81 73 ALA A N 1
ATOM 630 C CA . ALA A 1 73 ? 0.406 2.416 2.375 1.00 94.81 73 ALA A CA 1
ATOM 631 C C . ALA A 1 73 ? 0.979 1.008 2.605 1.00 94.81 73 ALA A C 1
ATOM 633 O O . ALA A 1 73 ? 1.281 0.301 1.643 1.00 94.81 73 ALA A O 1
ATOM 634 N N . LEU A 1 74 ? 1.067 0.577 3.868 1.00 94.50 74 LEU A N 1
ATOM 635 C CA . LEU A 1 74 ? 1.481 -0.778 4.236 1.00 94.50 74 LEU A CA 1
ATOM 636 C C . LEU A 1 74 ? 0.504 -1.840 3.720 1.00 94.50 74 LEU A C 1
ATOM 638 O O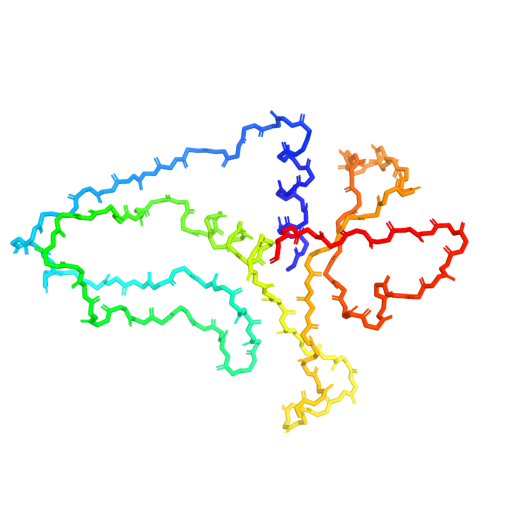 . LEU A 1 74 ? 0.939 -2.854 3.180 1.00 94.50 74 LEU A O 1
ATOM 642 N N . ASN A 1 75 ? -0.804 -1.616 3.855 1.00 95.50 75 ASN A N 1
ATOM 643 C CA . ASN A 1 75 ? -1.826 -2.563 3.413 1.00 95.50 75 ASN A CA 1
ATOM 644 C C . ASN A 1 75 ? -1.799 -2.747 1.888 1.00 95.50 75 ASN A C 1
ATOM 646 O O . ASN A 1 75 ? -1.798 -3.879 1.405 1.00 95.50 75 ASN A O 1
ATOM 650 N N . ILE A 1 76 ? -1.681 -1.645 1.138 1.00 96.31 76 ILE A N 1
ATOM 651 C CA . ILE A 1 76 ? -1.510 -1.670 -0.317 1.00 96.31 76 ILE A CA 1
ATOM 652 C C . ILE A 1 76 ? -0.207 -2.385 -0.698 1.00 96.31 76 ILE A C 1
ATOM 654 O O . ILE A 1 76 ? -0.225 -3.266 -1.553 1.00 96.31 76 ILE A O 1
ATOM 658 N N . GLY A 1 77 ? 0.919 -2.028 -0.074 1.00 95.94 77 GLY A N 1
ATOM 659 C CA . GLY A 1 77 ? 2.230 -2.577 -0.433 1.00 95.94 77 GLY A CA 1
ATOM 660 C C . GLY A 1 77 ? 2.406 -4.062 -0.095 1.00 95.94 77 GLY A C 1
ATOM 661 O O . GLY A 1 77 ? 3.052 -4.776 -0.852 1.00 95.94 77 GLY A O 1
ATOM 662 N N . LEU A 1 78 ? 1.822 -4.545 1.010 1.00 95.50 78 LEU A N 1
ATOM 663 C CA . LEU A 1 78 ? 1.989 -5.931 1.478 1.00 95.50 78 LEU A CA 1
ATOM 664 C C . LEU A 1 78 ? 0.911 -6.901 0.985 1.00 95.50 78 LEU A C 1
ATOM 666 O O . LEU A 1 78 ? 1.157 -8.104 0.941 1.00 95.50 78 LEU A O 1
ATOM 670 N N . ARG A 1 79 ? -0.312 -6.426 0.733 1.00 95.50 79 ARG A N 1
ATOM 671 C CA . ARG A 1 79 ? -1.480 -7.296 0.474 1.00 95.50 79 ARG A CA 1
ATOM 672 C C . ARG A 1 79 ? -2.299 -6.860 -0.731 1.00 95.50 79 ARG A C 1
ATOM 674 O O . ARG A 1 79 ? -3.314 -7.477 -1.052 1.00 95.50 79 ARG A O 1
ATOM 681 N N . GLY A 1 80 ? -1.912 -5.755 -1.344 1.00 95.69 80 GLY A N 1
ATOM 682 C CA . GLY A 1 80 ? -2.780 -4.973 -2.189 1.00 95.69 80 GLY A CA 1
ATOM 683 C C . GLY A 1 80 ? -2.238 -4.734 -3.582 1.00 95.69 80 GLY A C 1
ATOM 684 O O . GLY A 1 80 ? -1.376 -5.449 -4.096 1.00 95.69 80 GLY A O 1
ATOM 685 N N . SER A 1 81 ? -2.800 -3.709 -4.210 1.00 96.88 81 SER A N 1
ATOM 686 C CA . SER A 1 81 ? -2.392 -3.258 -5.532 1.00 96.88 81 SER A CA 1
ATOM 687 C C . SER A 1 81 ? -2.681 -1.778 -5.727 1.00 96.88 81 SER A C 1
ATOM 689 O O . SER A 1 81 ? -3.505 -1.188 -5.027 1.00 96.88 81 SER A O 1
ATOM 691 N N . PHE A 1 82 ? -2.020 -1.195 -6.719 1.00 96.94 82 PHE A N 1
ATOM 692 C CA . PHE A 1 82 ? -2.192 0.196 -7.107 1.00 96.94 82 PHE A CA 1
ATOM 693 C C . PHE A 1 82 ? -2.408 0.267 -8.621 1.00 96.94 82 PHE A C 1
ATOM 695 O O . PHE A 1 82 ? -1.539 -0.126 -9.400 1.00 96.94 82 PHE A O 1
ATOM 702 N N . ALA A 1 83 ? -3.566 0.761 -9.046 1.00 97.44 83 ALA A N 1
ATOM 703 C CA . ALA A 1 83 ? -3.917 0.950 -10.446 1.00 97.44 83 ALA A CA 1
ATOM 704 C C . ALA A 1 83 ? -4.104 2.444 -10.732 1.00 97.44 83 ALA A C 1
ATOM 706 O O . ALA A 1 83 ? -5.027 3.082 -10.227 1.00 97.44 83 ALA A O 1
ATOM 707 N N . TRP A 1 84 ? -3.199 2.995 -11.538 1.00 96.38 84 TRP A N 1
ATOM 708 C CA . TRP A 1 84 ? -3.292 4.352 -12.073 1.00 96.38 84 TRP A CA 1
ATOM 709 C C . TRP A 1 84 ? -3.285 4.327 -13.595 1.00 96.38 84 TRP A C 1
ATOM 711 O O . TRP A 1 84 ? -2.775 3.382 -14.223 1.00 96.38 84 TRP A O 1
ATOM 721 N N . LYS A 1 85 ? -3.837 5.393 -14.162 1.00 96.00 85 LYS A N 1
ATOM 722 C CA . LYS A 1 85 ? -4.062 5.560 -15.583 1.00 96.00 85 LYS A CA 1
ATOM 723 C C . LYS A 1 85 ? -2.760 5.609 -16.377 1.00 96.00 85 LYS A C 1
ATOM 725 O O . LYS A 1 85 ? -1.811 6.312 -16.038 1.00 96.00 85 LYS A O 1
ATOM 730 N N . LEU A 1 86 ? -2.752 4.929 -17.516 1.00 94.75 86 LEU A N 1
ATOM 731 C CA . LEU A 1 86 ? -1.735 5.061 -18.547 1.00 94.75 86 LEU A CA 1
ATOM 732 C C . LEU A 1 86 ? -1.951 6.326 -19.388 1.00 94.75 86 LEU A C 1
ATOM 734 O O . LEU A 1 86 ? -3.063 6.646 -19.836 1.00 94.75 86 LEU A O 1
ATOM 738 N N . THR A 1 87 ? -0.852 7.021 -19.667 1.00 92.62 87 THR A N 1
ATOM 739 C CA . THR A 1 87 ? -0.811 8.105 -20.651 1.00 92.62 87 THR A CA 1
ATOM 740 C C . THR A 1 87 ? -1.167 7.562 -22.038 1.00 92.62 87 THR A C 1
ATOM 742 O O . THR A 1 87 ? -0.755 6.466 -22.409 1.00 92.62 87 THR A O 1
ATOM 745 N N . GLY A 1 88 ? -1.968 8.307 -22.803 1.00 92.81 88 GLY A N 1
ATOM 746 C CA . GLY A 1 88 ? -2.355 7.938 -24.173 1.00 92.81 88 GLY A CA 1
ATOM 747 C C . GLY A 1 88 ? -3.537 6.968 -24.308 1.00 92.81 88 GLY A C 1
ATOM 748 O O . GLY A 1 88 ? -4.067 6.832 -25.405 1.00 92.81 88 GLY A O 1
ATOM 749 N N . LYS A 1 89 ? -4.015 6.341 -23.223 1.00 94.69 89 LYS A N 1
ATOM 750 C CA . LYS A 1 89 ? -5.265 5.558 -23.240 1.00 94.69 89 LYS A CA 1
ATOM 751 C C . LYS A 1 89 ? -6.466 6.390 -22.783 1.00 94.69 89 LYS A C 1
ATOM 753 O O . LYS A 1 89 ? -6.329 7.296 -21.959 1.00 94.69 89 LYS A O 1
ATOM 758 N N . TRP A 1 90 ? -7.647 6.084 -23.313 1.00 94.62 90 TRP A N 1
ATOM 759 C CA . TRP A 1 90 ? -8.905 6.733 -22.928 1.00 94.62 90 TRP A CA 1
ATOM 760 C C . TRP A 1 90 ? -9.329 6.351 -21.506 1.00 94.62 90 TRP A C 1
ATOM 762 O O . TRP A 1 90 ? -9.110 5.223 -21.082 1.00 94.62 90 TRP A O 1
ATOM 772 N N . TRP A 1 91 ? -9.960 7.278 -20.777 1.00 93.81 91 TRP A N 1
ATOM 773 C CA . TRP A 1 91 ? -10.428 7.054 -19.397 1.00 93.81 91 TRP A CA 1
ATOM 774 C C . TRP A 1 91 ? -11.490 5.945 -19.286 1.00 93.81 91 TRP A C 1
ATOM 776 O O . TRP A 1 91 ? -11.564 5.231 -18.290 1.00 93.81 91 TRP A O 1
ATOM 786 N N . SER A 1 92 ? -12.303 5.777 -20.327 1.00 94.12 92 SER A N 1
ATOM 787 C CA . SER A 1 92 ? -13.320 4.727 -20.410 1.00 94.12 92 SER A CA 1
ATOM 788 C C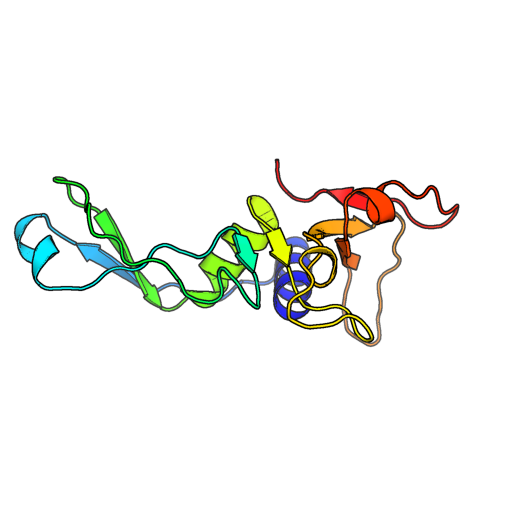 . SER A 1 92 ? -12.756 3.342 -20.736 1.00 94.12 92 SER A C 1
ATOM 790 O O . SER A 1 92 ? -13.505 2.377 -20.688 1.00 94.12 92 SER A O 1
ATOM 792 N N . ASN A 1 93 ? -11.474 3.228 -21.096 1.00 94.19 93 ASN A N 1
ATOM 793 C CA . ASN A 1 93 ? -10.857 1.942 -21.402 1.00 94.19 93 ASN A CA 1
ATOM 794 C C . ASN A 1 93 ? -10.344 1.289 -20.111 1.00 94.19 93 ASN A C 1
ATOM 796 O O . ASN A 1 93 ? -9.519 1.877 -19.415 1.00 94.19 93 ASN A O 1
ATOM 800 N N . ASP A 1 94 ? -10.784 0.069 -19.824 1.00 91.12 94 ASP A N 1
ATOM 801 C CA . ASP A 1 94 ? -10.367 -0.684 -18.636 1.00 91.12 94 ASP A CA 1
ATOM 802 C C . ASP A 1 94 ? -8.867 -1.018 -18.669 1.00 91.12 94 ASP A C 1
ATOM 804 O O . ASP A 1 94 ? -8.171 -0.887 -17.662 1.00 91.12 94 ASP A O 1
ATOM 808 N N . ASP A 1 95 ? -8.304 -1.263 -19.857 1.00 93.25 95 ASP A N 1
ATOM 809 C CA . ASP A 1 95 ? -6.863 -1.487 -20.033 1.00 93.25 95 ASP A CA 1
ATOM 810 C C . ASP A 1 95 ? -6.021 -0.218 -19.807 1.00 93.25 95 ASP A C 1
ATOM 812 O O . ASP A 1 95 ? -4.789 -0.242 -19.952 1.00 93.25 95 ASP A O 1
ATOM 816 N N . ALA A 1 96 ? -6.655 0.929 -19.538 1.00 96.06 96 ALA A N 1
ATOM 817 C CA . ALA A 1 96 ? -5.960 2.148 -19.147 1.00 96.06 96 ALA A CA 1
ATOM 818 C C . ALA A 1 96 ? -5.445 2.089 -17.708 1.00 96.06 96 ALA A C 1
ATOM 820 O O . ALA A 1 96 ? -4.536 2.852 -17.397 1.00 96.06 96 ALA A O 1
ATOM 821 N N . PHE A 1 97 ? -5.950 1.191 -16.861 1.00 97.06 97 PHE A N 1
ATOM 822 C CA . PHE A 1 97 ? -5.619 1.139 -15.435 1.00 97.06 97 PHE A CA 1
ATOM 823 C C . PHE A 1 97 ? -5.033 -0.222 -15.042 1.00 97.06 97 PHE A C 1
ATOM 825 O O . PHE A 1 97 ? -5.639 -0.969 -14.275 1.00 97.06 97 PHE A O 1
ATOM 832 N N . PRO A 1 98 ? -3.841 -0.589 -15.543 1.00 97.06 98 PRO A N 1
ATOM 833 C CA . PRO A 1 98 ? -3.292 -1.895 -15.234 1.00 97.06 98 PRO A CA 1
ATOM 834 C C . PRO A 1 98 ? -2.963 -2.002 -13.741 1.00 97.06 98 PRO A C 1
ATOM 836 O O . PRO A 1 98 ? -2.385 -1.092 -13.130 1.00 97.06 98 PRO A O 1
ATOM 839 N N . VAL A 1 99 ? -3.327 -3.144 -13.166 1.00 97.06 99 VAL A N 1
ATOM 840 C CA . VAL A 1 99 ? -3.0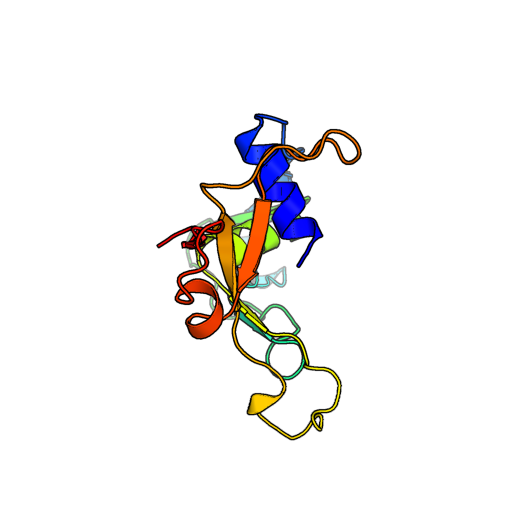72 -3.475 -11.767 1.00 97.06 99 VAL A CA 1
ATOM 841 C C . VAL A 1 99 ? -1.580 -3.696 -11.570 1.00 97.06 99 VAL A C 1
ATOM 843 O O . VAL A 1 99 ? -0.959 -4.487 -12.278 1.00 97.06 99 VAL A O 1
ATOM 846 N N . ARG A 1 100 ? -1.000 -2.997 -10.594 1.00 97.69 100 ARG A N 1
ATOM 847 C CA . ARG A 1 100 ? 0.413 -3.133 -10.244 1.00 97.69 100 ARG A CA 1
ATOM 848 C C . ARG A 1 100 ? 0.574 -3.489 -8.780 1.00 97.69 100 ARG A C 1
ATOM 850 O O . ARG A 1 100 ? -0.216 -3.055 -7.938 1.00 97.69 100 ARG A O 1
ATOM 857 N N . ARG A 1 101 ? 1.612 -4.257 -8.473 1.00 97.75 101 ARG A N 1
ATOM 858 C CA . ARG A 1 101 ? 1.964 -4.681 -7.115 1.00 97.75 101 ARG A CA 1
ATOM 859 C C . ARG A 1 101 ? 3.381 -4.247 -6.796 1.00 97.75 101 ARG A C 1
ATOM 861 O O . ARG A 1 101 ? 4.187 -4.055 -7.704 1.00 97.75 101 ARG A O 1
ATOM 868 N N . LEU A 1 102 ? 3.660 -4.060 -5.514 1.00 97.81 102 LEU A N 1
ATOM 869 C CA . LEU A 1 102 ? 4.973 -3.630 -5.060 1.00 97.81 102 LEU A CA 1
ATOM 870 C C . LEU A 1 102 ? 5.987 -4.767 -5.251 1.00 97.81 102 LEU A C 1
ATOM 872 O O . LEU A 1 102 ? 5.739 -5.898 -4.835 1.00 97.81 102 LEU A O 1
ATOM 876 N N . HIS A 1 103 ? 7.114 -4.461 -5.877 1.00 97.06 103 HIS A N 1
ATOM 877 C CA . HIS A 1 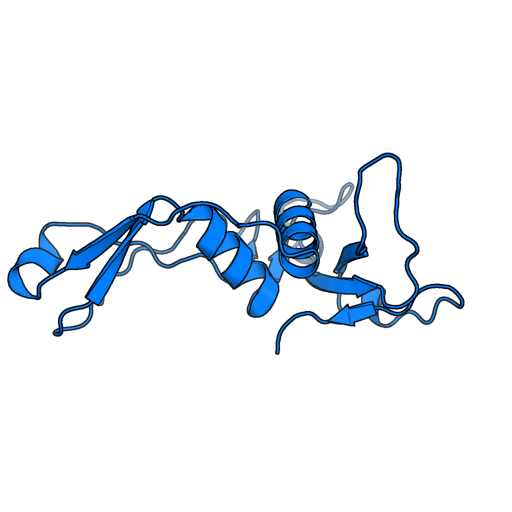103 ? 8.245 -5.360 -6.074 1.00 97.06 103 HIS A CA 1
ATOM 878 C C . HIS A 1 103 ? 9.519 -4.695 -5.554 1.00 97.06 103 HIS A C 1
ATOM 880 O O . HIS A 1 103 ? 9.621 -3.472 -5.552 1.00 97.06 103 HIS A O 1
ATOM 886 N N . LEU A 1 104 ? 10.467 -5.516 -5.117 1.00 96.19 104 LEU A N 1
ATOM 887 C CA . LEU A 1 104 ? 11.821 -5.143 -4.731 1.00 96.19 104 LEU A CA 1
ATOM 888 C C . LEU A 1 104 ? 12.788 -5.679 -5.786 1.00 96.19 104 LEU A C 1
ATOM 890 O O . LEU A 1 104 ? 12.771 -6.878 -6.072 1.00 96.19 104 LEU A O 1
ATOM 894 N N . ASN A 1 105 ? 13.646 -4.827 -6.332 1.00 95.12 105 ASN A N 1
ATOM 895 C CA . ASN A 1 105 ? 14.733 -5.272 -7.193 1.00 95.12 105 ASN A CA 1
ATOM 896 C C . ASN A 1 105 ? 15.884 -5.817 -6.339 1.00 95.12 105 ASN A C 1
ATOM 898 O O . ASN A 1 105 ? 16.516 -5.081 -5.588 1.00 95.12 105 ASN A O 1
ATOM 902 N N . LEU A 1 106 ? 16.187 -7.109 -6.455 1.00 92.81 106 LEU A N 1
ATOM 903 C CA . LEU A 1 106 ? 17.266 -7.732 -5.678 1.00 92.81 106 LEU A CA 1
ATOM 904 C C . LEU A 1 106 ? 18.666 -7.413 -6.218 1.00 92.81 106 LEU A C 1
ATOM 906 O O . LEU A 1 106 ? 19.651 -7.649 -5.522 1.00 92.81 106 LEU A O 1
ATOM 910 N N . LEU A 1 107 ? 18.764 -6.906 -7.450 1.00 92.75 107 LEU A N 1
ATOM 911 C CA . LEU A 1 107 ? 20.034 -6.569 -8.101 1.00 92.75 107 LEU A CA 1
ATOM 912 C C . LEU A 1 107 ? 20.316 -5.061 -8.102 1.00 92.75 107 LEU A C 1
ATOM 914 O O . LEU A 1 107 ? 21.354 -4.633 -8.611 1.00 92.75 107 LEU A O 1
ATOM 918 N N . SER A 1 108 ? 19.414 -4.249 -7.539 1.00 91.50 108 SER A N 1
ATOM 919 C CA . SER A 1 108 ? 19.591 -2.799 -7.493 1.00 91.50 108 SER A CA 1
ATOM 920 C C . SER A 1 108 ? 20.798 -2.401 -6.658 1.00 91.50 108 SER A C 1
ATOM 922 O O . SER A 1 108 ? 21.093 -3.010 -5.627 1.00 91.50 108 SER A O 1
ATOM 924 N N . LYS A 1 109 ? 21.453 -1.317 -7.070 1.00 91.62 109 LYS A N 1
ATOM 925 C CA . LYS A 1 109 ? 22.484 -0.655 -6.273 1.00 91.62 109 LYS A CA 1
ATOM 926 C C . LYS A 1 109 ? 21.860 0.509 -5.499 1.00 91.62 109 LYS A C 1
ATOM 928 O O . LYS A 1 109 ? 20.932 1.123 -6.021 1.00 91.62 109 LYS A O 1
ATOM 933 N N . PRO A 1 110 ? 22.389 0.843 -4.311 1.00 92.94 110 PRO A N 1
ATOM 934 C CA . PRO A 1 110 ? 21.973 2.035 -3.589 1.00 92.94 110 PRO A CA 1
ATOM 935 C C . PRO A 1 110 ? 22.158 3.303 -4.421 1.00 92.94 110 PRO A C 1
ATOM 937 O O . PRO A 1 110 ? 23.181 3.470 -5.092 1.00 92.94 110 PRO A O 1
ATOM 940 N N . ASP A 1 111 ? 21.197 4.211 -4.316 1.00 91.94 111 ASP A N 1
ATOM 941 C CA . ASP A 1 111 ? 21.285 5.570 -4.824 1.00 91.94 111 ASP A CA 1
ATOM 942 C C . ASP A 1 111 ? 21.694 6.510 -3.682 1.00 91.94 111 ASP A C 1
ATOM 944 O O . ASP A 1 111 ? 20.916 6.842 -2.786 1.00 91.94 111 ASP A O 1
ATOM 948 N N . LEU A 1 112 ? 22.956 6.938 -3.719 1.00 90.25 112 LEU A N 1
ATOM 949 C CA . LEU A 1 112 ? 23.543 7.805 -2.700 1.00 90.25 112 LEU A CA 1
ATOM 950 C C . LEU A 1 112 ? 23.054 9.258 -2.786 1.00 90.25 112 LEU A C 1
ATOM 952 O O . LEU A 1 112 ? 23.169 9.975 -1.794 1.00 90.25 112 LEU A O 1
ATOM 956 N N . GLU A 1 113 ? 22.529 9.705 -3.933 1.00 87.88 113 GLU A N 1
ATOM 957 C CA . GLU A 1 113 ? 22.013 11.072 -4.073 1.00 87.88 113 GLU A CA 1
ATOM 958 C C . GLU A 1 113 ? 20.663 11.220 -3.372 1.00 87.88 113 GLU A C 1
ATOM 960 O O . GLU A 1 113 ? 20.414 12.217 -2.692 1.00 87.88 113 GLU A O 1
ATOM 965 N N . THR A 1 114 ? 19.801 10.211 -3.502 1.00 84.81 114 THR A N 1
ATOM 966 C CA . THR A 1 114 ? 18.489 10.184 -2.841 1.00 84.81 114 THR A CA 1
ATOM 967 C C . THR A 1 114 ? 18.531 9.563 -1.443 1.00 84.81 114 THR A C 1
ATOM 969 O O . THR A 1 114 ? 17.601 9.766 -0.661 1.00 84.81 114 THR A O 1
ATOM 972 N N . GLY A 1 115 ? 19.608 8.844 -1.107 1.00 88.50 115 GLY A N 1
ATOM 973 C CA . GLY A 1 115 ? 19.735 8.074 0.132 1.00 88.50 115 GLY A CA 1
ATOM 974 C C . GLY A 1 115 ? 18.935 6.767 0.121 1.00 88.50 115 GLY A C 1
ATOM 975 O O . GLY A 1 115 ? 18.745 6.158 1.176 1.00 88.50 115 GLY A O 1
ATOM 976 N N . SER A 1 116 ? 18.445 6.339 -1.045 1.00 91.06 116 SER A N 1
ATOM 977 C CA . SER A 1 116 ? 17.690 5.098 -1.180 1.00 91.06 116 SER A CA 1
ATOM 978 C C . SER A 1 116 ? 18.615 3.893 -1.262 1.00 91.06 116 SER A C 1
ATOM 980 O O . SER A 1 116 ? 19.502 3.816 -2.109 1.00 91.06 116 SER A O 1
ATOM 982 N N . MET A 1 117 ? 18.398 2.924 -0.377 1.00 94.56 117 MET A N 1
ATOM 983 C CA . MET A 1 117 ? 19.215 1.709 -0.307 1.00 94.56 117 MET A CA 1
ATOM 984 C C . MET A 1 117 ? 18.588 0.552 -1.080 1.00 94.56 117 MET A C 1
ATOM 986 O O . MET A 1 117 ? 19.309 -0.327 -1.550 1.00 94.56 117 MET A O 1
ATOM 990 N N . TYR A 1 118 ? 17.261 0.560 -1.209 1.00 95.12 118 TYR A N 1
ATOM 991 C CA . TYR A 1 118 ? 16.481 -0.491 -1.845 1.00 95.12 118 TYR A CA 1
ATOM 992 C C . TYR A 1 118 ? 15.568 0.085 -2.926 1.00 95.12 118 TYR A C 1
ATOM 994 O O . TYR A 1 118 ? 14.859 1.068 -2.701 1.00 95.12 118 TYR A O 1
ATOM 1002 N N . ASP A 1 119 ? 15.549 -0.565 -4.086 1.00 95.19 119 ASP A N 1
ATOM 1003 C CA . ASP A 1 119 ? 14.730 -0.162 -5.225 1.00 95.19 119 ASP A CA 1
ATOM 1004 C C . ASP A 1 119 ? 13.374 -0.877 -5.203 1.00 95.19 119 ASP A C 1
ATOM 1006 O O . ASP A 1 119 ? 13.262 -2.082 -5.456 1.00 95.19 119 ASP A O 1
ATOM 1010 N N . PHE A 1 120 ? 12.340 -0.113 -4.855 1.00 96.38 120 PHE A N 1
ATOM 1011 C CA . PHE A 1 120 ? 10.958 -0.568 -4.823 1.00 96.38 120 PHE A CA 1
ATOM 1012 C C . PHE A 1 120 ? 10.147 0.068 -5.950 1.00 96.38 120 PHE A C 1
ATOM 1014 O O . PHE A 1 120 ? 10.065 1.294 -6.049 1.00 96.38 120 PHE A O 1
ATOM 1021 N N . GLU A 1 121 ? 9.414 -0.748 -6.708 1.00 96.50 121 GLU A N 1
ATOM 1022 C CA . GLU A 1 121 ? 8.545 -0.267 -7.785 1.00 96.50 121 GLU A CA 1
ATOM 1023 C C . GLU A 1 121 ? 7.192 -0.993 -7.812 1.00 96.50 121 GLU A C 1
ATOM 1025 O O . GLU A 1 121 ? 7.070 -2.172 -7.480 1.00 96.50 121 GLU A O 1
ATOM 1030 N N . PHE A 1 122 ? 6.138 -0.279 -8.221 1.00 97.38 122 PHE A N 1
ATOM 1031 C CA . PHE A 1 122 ? 4.854 -0.893 -8.552 1.00 97.38 122 PHE A CA 1
ATOM 1032 C C . PHE A 1 122 ? 4.853 -1.365 -10.007 1.00 97.38 122 PHE A C 1
ATOM 1034 O O . PHE A 1 122 ? 4.706 -0.560 -10.928 1.00 97.38 122 PHE A O 1
ATOM 1041 N N . LEU A 1 123 ? 4.922 -2.678 -10.206 1.00 96.50 123 LEU A N 1
ATOM 1042 C CA . LEU A 1 123 ? 4.989 -3.313 -11.523 1.00 96.50 123 LEU A CA 1
ATOM 1043 C C . LEU A 1 123 ? 3.748 -4.157 -11.809 1.00 96.50 123 LEU A C 1
ATOM 1045 O O . LEU A 1 123 ? 3.113 -4.685 -10.893 1.00 96.50 123 LEU A O 1
ATOM 1049 N N . THR A 1 124 ? 3.396 -4.268 -13.092 1.00 96.12 124 THR A N 1
ATOM 1050 C CA . THR A 1 124 ? 2.454 -5.294 -13.558 1.00 96.12 124 THR A CA 1
ATOM 1051 C C . THR A 1 124 ? 3.149 -6.650 -13.527 1.00 96.12 124 THR A C 1
ATOM 1053 O O . THR A 1 124 ? 4.375 -6.705 -13.640 1.00 96.12 124 THR A O 1
ATOM 1056 N N . ASP A 1 125 ? 2.379 -7.733 -13.420 1.00 92.19 125 ASP A N 1
ATOM 1057 C CA . ASP A 1 125 ? 2.948 -9.087 -13.383 1.00 92.19 125 ASP A CA 1
ATOM 1058 C C . ASP A 1 125 ? 3.795 -9.362 -14.644 1.00 92.19 125 ASP A C 1
ATOM 1060 O O . ASP A 1 125 ? 4.920 -9.845 -14.531 1.00 92.19 125 ASP A O 1
ATOM 1064 N N . ASP A 1 126 ? 3.334 -8.915 -15.821 1.00 92.25 126 ASP A N 1
ATOM 1065 C CA . ASP A 1 126 ? 4.096 -9.024 -17.073 1.00 92.25 126 ASP A CA 1
ATOM 1066 C C . ASP A 1 126 ? 5.454 -8.318 -16.987 1.00 92.25 126 ASP A C 1
ATOM 1068 O O . ASP A 1 126 ? 6.475 -8.899 -17.343 1.00 92.25 126 ASP A O 1
ATOM 1072 N N . LYS A 1 127 ? 5.493 -7.078 -16.475 1.00 92.50 127 LYS A N 1
ATOM 1073 C CA . LYS A 1 127 ? 6.739 -6.307 -16.362 1.00 92.50 127 LYS A CA 1
ATOM 1074 C C . LYS A 1 127 ? 7.704 -6.915 -15.354 1.00 92.50 127 LYS A C 1
ATOM 1076 O O . LYS A 1 127 ? 8.901 -6.912 -15.607 1.00 92.50 127 LYS A O 1
ATOM 1081 N N . ALA A 1 128 ? 7.192 -7.419 -14.233 1.00 90.69 128 ALA A N 1
ATOM 1082 C CA . ALA A 1 128 ? 8.011 -8.064 -13.214 1.00 90.69 128 ALA A CA 1
ATOM 1083 C C . ALA A 1 128 ? 8.608 -9.396 -13.703 1.00 90.69 128 ALA A C 1
ATOM 1085 O O . ALA A 1 128 ? 9.670 -9.788 -13.233 1.00 90.69 128 ALA A O 1
ATOM 1086 N N . SER A 1 129 ? 7.942 -10.069 -14.649 1.00 87.31 129 SER A N 1
ATOM 1087 C CA . SER A 1 129 ? 8.398 -11.337 -15.234 1.00 87.31 129 SER A CA 1
ATOM 1088 C C . SER A 1 129 ? 9.405 -11.196 -16.381 1.00 87.31 129 SER A C 1
ATOM 1090 O O . SER A 1 129 ? 9.899 -12.203 -16.881 1.00 87.31 129 SER A O 1
ATOM 1092 N N . LEU A 1 130 ? 9.694 -9.972 -16.833 1.00 85.19 130 LEU A N 1
ATOM 1093 C CA . LEU A 1 130 ? 10.683 -9.749 -17.882 1.00 85.19 130 LEU A CA 1
ATOM 1094 C C . LEU A 1 130 ? 12.087 -9.993 -17.326 1.00 85.19 130 LEU A C 1
ATOM 1096 O O . LEU A 1 130 ? 12.581 -9.220 -16.506 1.00 85.19 130 LEU A O 1
ATOM 1100 N N . ASP A 1 131 ? 12.741 -11.036 -17.832 1.00 69.12 131 ASP A N 1
ATOM 1101 C CA . ASP A 1 131 ? 14.144 -11.318 -17.547 1.00 69.12 131 ASP A CA 1
ATOM 1102 C C . ASP A 1 131 ? 15.033 -10.259 -18.216 1.00 69.12 131 ASP A C 1
ATOM 1104 O O . ASP A 1 131 ? 15.424 -10.368 -19.381 1.00 69.12 131 ASP A O 1
ATOM 1108 N N . ALA A 1 132 ? 15.355 -9.204 -17.471 1.00 74.56 132 ALA A N 1
ATOM 1109 C CA . ALA A 1 132 ? 16.438 -8.294 -17.809 1.00 74.56 132 ALA A CA 1
ATOM 1110 C C . ALA A 1 132 ? 17.702 -8.751 -17.074 1.00 74.56 132 ALA A C 1
ATOM 1112 O O . ALA A 1 132 ? 17.677 -8.982 -15.869 1.00 74.56 132 ALA A O 1
ATOM 1113 N N . SER A 1 133 ? 18.835 -8.834 -17.775 1.00 73.56 133 SER A N 1
ATOM 1114 C CA . SER A 1 133 ? 20.113 -9.309 -17.213 1.00 73.56 133 SER A CA 1
ATOM 1115 C C . SER A 1 133 ? 20.605 -8.533 -15.982 1.00 73.56 133 SER A C 1
ATOM 1117 O O . SER A 1 133 ? 21.510 -8.996 -15.295 1.00 73.56 133 SER A O 1
ATOM 1119 N N . GLU A 1 134 ? 20.032 -7.358 -15.713 1.00 79.94 134 GLU A N 1
ATOM 1120 C CA . GLU A 1 134 ? 20.415 -6.455 -14.625 1.00 79.94 134 GLU A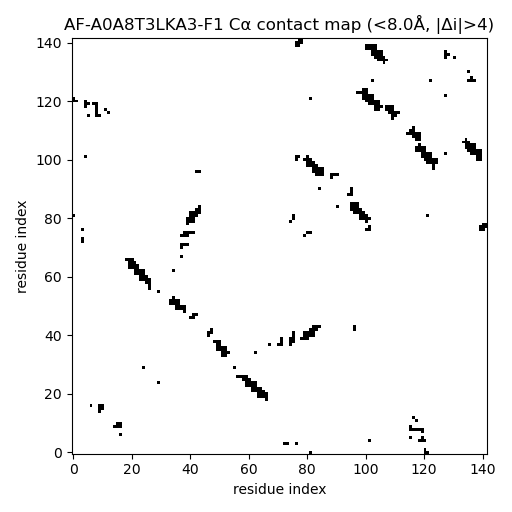 CA 1
ATOM 1121 C C . GLU A 1 134 ? 19.281 -6.173 -13.622 1.00 79.94 134 GLU A C 1
ATOM 1123 O O . GLU A 1 134 ? 19.462 -5.361 -12.716 1.00 79.94 134 GLU A O 1
ATOM 1128 N N . GLN A 1 135 ? 18.113 -6.812 -13.752 1.00 87.19 135 GLN A N 1
ATOM 1129 C CA . GLN A 1 135 ? 16.992 -6.601 -12.830 1.00 87.19 135 GLN A CA 1
ATOM 1130 C C . GLN 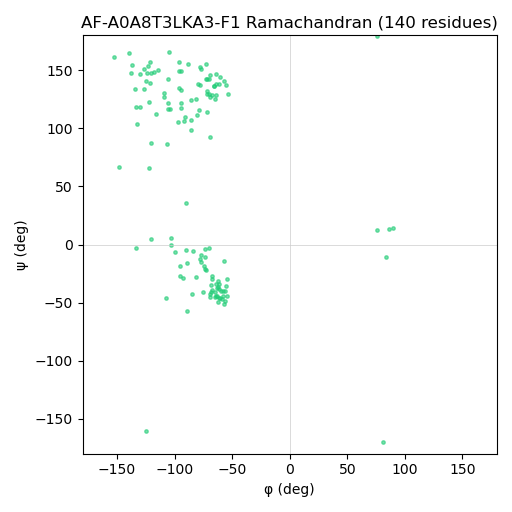A 1 135 ? 16.376 -7.928 -12.409 1.00 87.19 135 GLN A C 1
ATOM 1132 O O . GLN A 1 135 ? 16.097 -8.786 -13.240 1.00 87.19 135 GLN A O 1
ATOM 1137 N N . TYR A 1 136 ? 16.125 -8.077 -11.110 1.00 92.00 136 TYR A N 1
ATOM 1138 C CA . TYR A 1 136 ? 15.405 -9.231 -10.584 1.00 92.00 136 TYR A CA 1
ATOM 1139 C C . TYR A 1 136 ? 14.333 -8.763 -9.609 1.00 92.00 136 TYR A C 1
ATOM 1141 O O . TYR A 1 136 ? 14.629 -8.387 -8.473 1.00 92.00 136 TYR A O 1
ATOM 1149 N N . TRP A 1 137 ? 13.083 -8.781 -10.064 1.00 95.00 137 TRP A N 1
ATOM 1150 C CA . TRP A 1 137 ? 11.951 -8.234 -9.327 1.00 95.00 137 TRP A CA 1
ATOM 1151 C C . TRP A 1 137 ? 11.297 -9.290 -8.441 1.00 95.00 137 TRP A C 1
ATOM 1153 O O . TRP A 1 137 ? 10.613 -10.200 -8.903 1.00 95.00 137 TRP A O 1
ATOM 1163 N N . PHE A 1 138 ? 11.465 -9.136 -7.132 1.00 94.00 138 PHE A N 1
ATOM 1164 C CA . PHE A 1 138 ? 10.801 -9.959 -6.134 1.00 94.00 138 PHE A CA 1
ATOM 1165 C C . PHE A 1 138 ? 9.522 -9.276 -5.650 1.00 94.00 138 PHE A C 1
ATOM 1167 O O . PHE A 1 138 ? 9.563 -8.165 -5.123 1.00 94.00 138 PHE A O 1
ATOM 1174 N N . ARG A 1 139 ? 8.371 -9.936 -5.798 1.00 95.19 139 ARG A N 1
ATOM 1175 C CA . ARG A 1 139 ? 7.096 -9.395 -5.316 1.00 95.19 139 ARG A CA 1
ATOM 1176 C C . ARG A 1 139 ? 7.103 -9.268 -3.793 1.00 95.19 139 ARG A C 1
ATOM 1178 O O . ARG A 1 139 ? 7.368 -10.229 -3.078 1.00 95.19 139 ARG A O 1
ATOM 1185 N N . VAL A 1 140 ? 6.753 -8.085 -3.300 1.00 94.25 140 VAL A N 1
ATOM 1186 C CA . VAL A 1 140 ? 6.617 -7.809 -1.869 1.00 94.25 140 VAL A CA 1
ATOM 1187 C C . VAL A 1 140 ? 5.272 -8.335 -1.371 1.00 94.25 140 VAL A C 1
ATOM 1189 O O . VAL A 1 140 ? 4.240 -8.165 -2.022 1.00 94.25 140 VAL A O 1
ATOM 1192 N N . GLY A 1 141 ? 5.279 -8.952 -0.188 1.00 85.25 141 GLY A N 1
ATOM 1193 C CA . GLY A 1 141 ? 4.074 -9.539 0.395 1.00 85.25 141 GLY A CA 1
ATOM 1194 C C . GLY A 1 141 ? 3.740 -10.920 -0.171 1.00 85.25 141 GLY A C 1
ATOM 1195 O O . GLY A 1 141 ? 4.560 -11.541 -0.843 1.00 85.25 141 GLY A O 1
ATOM 1196 N N . ARG A 1 142 ? 2.553 -11.433 0.160 1.00 60.56 142 ARG A N 1
ATOM 1197 C CA . ARG A 1 142 ? 2.099 -12.782 -0.215 1.00 60.56 142 ARG A CA 1
ATOM 1198 C C . ARG A 1 142 ? 0.900 -12.716 -1.154 1.00 60.56 142 ARG A C 1
ATOM 1200 O O . ARG A 1 142 ? 0.104 -11.759 -1.029 1.00 60.56 142 ARG A O 1
#

Solvent-accessible surface area (backbone atoms only — not comparable to full-atom values): 8357 Å² total; per-residue (Å²): 112,67,70,45,30,52,49,52,33,39,48,78,72,66,50,84,90,72,78,73,42,74,41,80,43,48,58,91,56,56,86,80,55,91,49,63,47,72,47,35,60,42,23,69,84,89,36,72,68,61,51,74,55,84,81,70,70,87,52,68,47,77,47,70,78,39,51,56,70,59,53,23,40,50,37,20,42,39,70,32,27,48,17,53,74,44,86,94,50,56,89,89,42,72,86,19,40,56,65,16,33,34,24,36,36,78,59,54,74,60,39,80,91,83,68,42,69,54,49,50,47,73,36,36,71,72,67,46,65,52,89,43,101,74,52,42,56,43,68,46,58,118

Nearest PDB structures (foldseek):
  7p9k-assembly1_B  TM=9.526E-01  e=1.457E-22  Escherichia fergusonii ATCC 35469
  7p9m-assembly1_A  TM=9.318E-01  e=3.050E-19  Escherichia fergusonii ATCC 35469
  7p9m-assembly1_B  TM=9.308E-01  e=2.830E-18  Escherichia fergusonii ATCC 35469

Mean predicted aligned error: 4.66 Å

Secondary structure (DSSP, 8-state):
-HHHHHHHHHHHTT------EEEEE-GGGGGGS--BPPPSEEETTTB-SPPB--S--SS-EEEEEE-HHHHHHHHHHHH-EEE-PPTTS-TT-GGGS-EEEEEEETTPPPBTTTTB-S-EEEE-HHHHT--BTTB-EEEP--